Protein AF-A0A3N9P100-F1 (afdb_monomer)

Sequence (79 aa):
MLQSACIRQLEIIGEAANRLSEKLMERNISIEWREIIGLRNILIHEYFGVDLSIIWQIIKIDLPHLKKKIQSIIQNFTK

Nearest PDB structures (foldseek):
  3clc-assembly1_D  TM=3.246E-01  e=6.781E+00  unclassified

Solvent-accessible surface area (backbone atoms only — not comparable to full-atom values)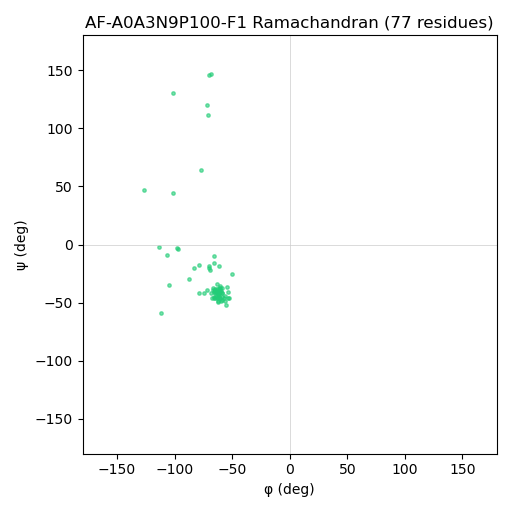: 4607 Å² total; per-residue (Å²): 112,69,66,60,51,55,52,50,53,50,35,52,51,10,55,55,58,68,68,55,54,67,74,59,48,67,75,42,64,94,49,66,58,68,58,45,34,46,50,24,57,48,60,78,69,35,82,89,71,70,59,62,69,58,54,50,46,41,62,72,55,49,47,58,53,50,51,53,54,53,50,54,52,55,55,66,71,76,107

Secondary structure (DSSP, 8-state):
-HHHHHHHHHHHHHHHHTTS-HHHHHHTTTS-HHHHHHHHHHHHH-TTT--HHHHHHIIIIIHHHHHHHHHHHHHHH--

Mean predicted aligned error: 3.68 Å

Foldseek 3Di:
DVLVVLLVVLLVQLVVLVPDDPVLCVVQVVDPSVVSVVSNVCSVPPVPPDDVVVSVCCVPPVVVVVVVSVVVSVVVVVD

pLDDT: mean 91.2, std 9.28, range [52.0, 98.06]

Radius of gyration: 13.4 Å; Cα contacts (8 Å, |Δi|>4): 35; chains: 1; bounding box: 35×19×33 Å

Structure (mmCIF, N/CA/C/O backbone):
data_AF-A0A3N9P100-F1
#
_entry.id   AF-A0A3N9P100-F1
#
loop_
_atom_site.group_PDB
_atom_site.id
_atom_site.type_symbol
_atom_site.label_atom_id
_atom_site.label_alt_id
_atom_site.label_comp_id
_atom_site.label_asym_id
_atom_site.label_entity_id
_atom_site.label_seq_id
_atom_site.pdbx_PDB_ins_code
_atom_site.Cartn_x
_atom_site.Cartn_y
_atom_site.Cartn_z
_atom_site.occupancy
_atom_site.B_iso_or_equiv
_atom_site.auth_seq_id
_atom_site.auth_comp_id
_atom_site.auth_asym_id
_atom_site.auth_atom_id
_atom_site.pdbx_PDB_model_num
ATOM 1 N N . MET A 1 1 ? 7.847 10.075 -16.502 1.00 69.81 1 MET A N 1
ATOM 2 C CA . MET A 1 1 ? 7.255 11.015 -15.516 1.00 69.81 1 MET A CA 1
ATOM 3 C C . MET A 1 1 ? 5.897 10.535 -15.000 1.00 69.81 1 MET A C 1
ATOM 5 O O . MET A 1 1 ? 5.792 10.330 -13.801 1.00 69.81 1 MET A O 1
ATOM 9 N N . LEU A 1 2 ? 4.885 10.293 -15.851 1.00 82.44 2 LEU A N 1
ATOM 10 C CA . LEU A 1 2 ? 3.547 9.870 -15.385 1.00 82.44 2 LEU A CA 1
ATOM 11 C C . LEU A 1 2 ? 3.532 8.485 -14.714 1.00 82.44 2 LEU A C 1
ATOM 13 O O . LEU A 1 2 ? 2.973 8.334 -13.635 1.00 82.44 2 LEU A O 1
ATOM 17 N N . GLN A 1 3 ? 4.202 7.498 -15.313 1.00 83.94 3 GLN A N 1
ATOM 18 C CA . GLN A 1 3 ? 4.329 6.149 -14.749 1.00 83.94 3 GLN A CA 1
ATOM 19 C C . GLN A 1 3 ? 4.924 6.171 -13.334 1.00 83.94 3 GLN A C 1
ATOM 21 O O . GLN A 1 3 ? 4.334 5.630 -12.405 1.00 83.94 3 GLN A O 1
ATOM 26 N N . SER A 1 4 ? 6.065 6.842 -13.161 1.00 87.00 4 SER A N 1
ATOM 27 C CA . SER A 1 4 ? 6.738 6.970 -11.864 1.00 87.00 4 SER A CA 1
ATOM 28 C C . SER A 1 4 ? 5.855 7.667 -10.828 1.00 87.00 4 SER A C 1
ATOM 30 O O . SER A 1 4 ? 5.866 7.282 -9.664 1.00 87.00 4 SER A O 1
ATOM 32 N N . ALA A 1 5 ? 5.051 8.654 -11.244 1.00 91.38 5 ALA A N 1
ATOM 33 C CA . ALA A 1 5 ? 4.079 9.290 -10.362 1.00 91.38 5 ALA A CA 1
ATOM 34 C C . ALA A 1 5 ? 2.993 8.298 -9.915 1.00 91.38 5 ALA A C 1
ATOM 36 O O . ALA A 1 5 ? 2.712 8.210 -8.727 1.00 91.38 5 ALA A O 1
ATOM 37 N N . CYS A 1 6 ? 2.424 7.508 -10.830 1.00 92.38 6 CYS A N 1
ATOM 38 C CA . CYS A 1 6 ? 1.433 6.485 -10.484 1.00 92.38 6 CYS A CA 1
ATOM 39 C C . CYS A 1 6 ? 1.992 5.433 -9.515 1.00 92.38 6 CYS A C 1
ATOM 41 O O . CYS A 1 6 ? 1.345 5.134 -8.514 1.00 92.38 6 CYS A O 1
ATOM 43 N N . ILE A 1 7 ? 3.198 4.923 -9.779 1.00 91.94 7 ILE A N 1
ATOM 44 C CA . ILE A 1 7 ? 3.883 3.962 -8.901 1.00 91.94 7 ILE A CA 1
ATOM 45 C C . ILE A 1 7 ? 4.083 4.564 -7.509 1.00 91.94 7 ILE A C 1
ATOM 47 O O . ILE A 1 7 ? 3.676 3.966 -6.516 1.00 91.94 7 ILE A O 1
ATOM 51 N N . ARG A 1 8 ? 4.589 5.800 -7.432 1.00 93.38 8 ARG A N 1
ATOM 52 C CA . ARG A 1 8 ? 4.779 6.499 -6.158 1.00 93.38 8 ARG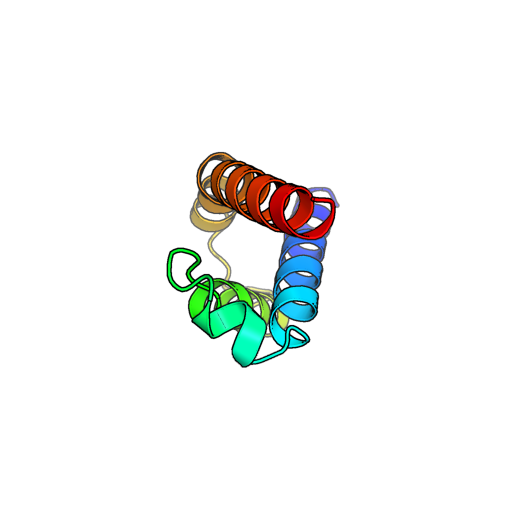 A CA 1
ATOM 53 C C . ARG A 1 8 ? 3.475 6.670 -5.374 1.00 93.38 8 ARG A C 1
ATOM 55 O O . ARG A 1 8 ? 3.476 6.545 -4.153 1.00 93.38 8 ARG A O 1
ATOM 62 N N . GLN A 1 9 ? 2.354 6.929 -6.045 1.00 95.56 9 GLN A N 1
ATOM 63 C CA . GLN A 1 9 ? 1.062 7.016 -5.358 1.00 95.56 9 GLN A CA 1
ATOM 64 C C . GLN A 1 9 ? 0.621 5.663 -4.784 1.00 95.56 9 GLN A C 1
ATOM 66 O O . GLN A 1 9 ? 0.076 5.630 -3.682 1.00 95.56 9 GLN A O 1
ATOM 71 N N . LEU A 1 10 ? 0.880 4.553 -5.482 1.00 95.81 10 LEU A N 1
ATOM 72 C CA . LEU A 1 10 ? 0.605 3.209 -4.961 1.00 95.81 10 LEU A CA 1
ATOM 73 C C . LEU A 1 10 ? 1.504 2.868 -3.762 1.00 95.81 10 LEU A C 1
ATOM 75 O O . LEU A 1 10 ? 1.013 2.324 -2.774 1.00 95.81 10 LEU A O 1
ATOM 79 N N . GLU A 1 11 ? 2.781 3.259 -3.791 1.00 95.38 11 GLU A N 1
ATOM 80 C CA . GLU A 1 11 ? 3.689 3.117 -2.643 1.00 95.38 11 GLU A CA 1
ATOM 81 C C . GLU A 1 11 ? 3.170 3.860 -1.406 1.00 95.38 11 GLU A C 1
ATOM 83 O O . GLU A 1 11 ? 3.159 3.302 -0.310 1.00 95.38 11 GLU A O 1
ATOM 88 N N . ILE A 1 12 ? 2.698 5.102 -1.575 1.00 96.75 12 ILE A N 1
ATOM 89 C CA . ILE A 1 12 ? 2.134 5.900 -0.475 1.00 96.75 12 ILE A CA 1
ATOM 90 C C . ILE A 1 12 ? 0.898 5.216 0.117 1.00 96.75 12 ILE A C 1
ATOM 92 O O . ILE A 1 12 ? 0.734 5.202 1.337 1.00 96.75 12 ILE A O 1
ATOM 96 N N . ILE A 1 13 ? 0.040 4.628 -0.722 1.00 97.62 13 ILE A N 1
ATOM 97 C CA . ILE A 1 13 ? -1.139 3.887 -0.258 1.00 97.62 13 ILE A CA 1
ATOM 98 C C . ILE A 1 13 ? -0.719 2.672 0.577 1.00 97.62 13 ILE A C 1
ATOM 100 O O . ILE A 1 13 ? -1.262 2.473 1.664 1.00 97.62 13 ILE A O 1
ATOM 104 N N . GLY A 1 14 ? 0.258 1.890 0.113 1.00 97.06 14 GLY A N 1
ATOM 105 C CA . GLY A 1 14 ? 0.752 0.733 0.864 1.00 97.06 14 GLY A CA 1
ATOM 106 C C . GLY A 1 14 ? 1.438 1.115 2.176 1.00 97.06 14 GLY A C 1
ATOM 107 O O . GLY A 1 14 ? 1.203 0.483 3.203 1.00 97.06 14 GLY A O 1
ATOM 108 N N . GLU A 1 15 ? 2.215 2.198 2.184 1.00 97.38 15 GLU A N 1
ATOM 109 C CA . GLU A 1 15 ? 2.827 2.740 3.402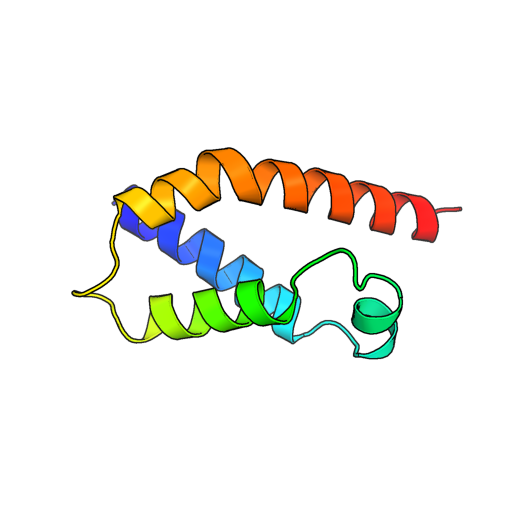 1.00 97.38 15 GLU A CA 1
ATOM 110 C C . GLU A 1 15 ? 1.766 3.214 4.409 1.00 97.38 15 GLU A C 1
ATOM 112 O O . GLU A 1 15 ? 1.888 2.954 5.605 1.00 97.38 15 GLU A O 1
ATOM 117 N N . ALA A 1 16 ? 0.700 3.869 3.941 1.00 97.19 16 ALA A N 1
ATOM 118 C CA . ALA A 1 16 ? -0.411 4.277 4.796 1.00 97.19 16 ALA A CA 1
ATOM 119 C C . ALA A 1 16 ? -1.163 3.066 5.369 1.00 97.19 16 ALA A C 1
ATOM 121 O O . ALA A 1 16 ? -1.476 3.054 6.560 1.00 97.19 16 ALA A O 1
ATOM 122 N N . ALA A 1 17 ? -1.403 2.034 4.553 1.00 97.00 17 ALA A N 1
ATOM 123 C CA . ALA A 1 17 ? -2.018 0.786 4.999 1.00 97.00 17 ALA A CA 1
ATOM 124 C C . ALA A 1 17 ? -1.184 0.093 6.090 1.00 97.00 17 ALA A C 1
ATOM 126 O O . ALA A 1 17 ? -1.742 -0.365 7.082 1.00 97.00 17 ALA A O 1
ATOM 127 N N . ASN A 1 18 ? 0.147 0.102 5.965 1.00 96.38 18 ASN A N 1
ATOM 128 C CA . ASN A 1 18 ? 1.064 -0.499 6.940 1.00 96.38 18 ASN A CA 1
ATOM 129 C C . ASN A 1 18 ? 1.058 0.193 8.317 1.00 96.38 18 ASN A C 1
ATOM 131 O O . ASN A 1 18 ? 1.557 -0.357 9.293 1.00 96.38 18 ASN A O 1
ATOM 135 N N . ARG A 1 19 ? 0.513 1.412 8.411 1.00 96.81 19 ARG A N 1
ATOM 136 C CA . ARG A 1 19 ? 0.410 2.174 9.668 1.00 96.81 19 ARG A CA 1
ATOM 137 C C . ARG A 1 19 ? -0.948 2.035 10.348 1.00 96.81 19 ARG A C 1
ATOM 139 O O . ARG A 1 19 ? -1.150 2.603 11.421 1.00 96.81 19 ARG A O 1
ATOM 146 N N . LEU A 1 20 ? -1.894 1.331 9.728 1.00 95.94 20 LEU A N 1
ATOM 147 C CA . LEU A 1 20 ? -3.193 1.074 10.334 1.00 95.94 20 LEU A CA 1
ATOM 148 C C . LEU A 1 20 ? -3.035 0.130 11.529 1.00 95.94 20 LEU A C 1
ATOM 150 O O . LEU A 1 20 ? -2.182 -0.753 11.540 1.00 95.94 20 LEU A O 1
ATOM 154 N N . SER A 1 21 ? -3.877 0.308 12.547 1.00 96.12 21 SER A N 1
ATOM 155 C CA . SER A 1 21 ? -3.879 -0.595 13.696 1.00 96.12 21 SER A CA 1
ATOM 156 C C . SER A 1 21 ? -4.422 -1.970 13.308 1.00 96.12 21 SER A C 1
ATOM 158 O O . SER A 1 21 ? -5.361 -2.074 12.513 1.00 96.12 21 SER A O 1
ATOM 160 N N . GLU A 1 22 ? -3.887 -3.025 13.926 1.00 95.00 22 GLU A N 1
ATOM 161 C CA . GLU A 1 22 ? -4.352 -4.404 13.713 1.00 95.00 22 GLU A CA 1
ATOM 162 C C . GLU A 1 22 ? -5.861 -4.521 13.925 1.00 95.00 22 GLU A C 1
ATOM 164 O O . GLU A 1 22 ? -6.573 -4.997 13.049 1.00 95.00 22 GLU A O 1
ATOM 169 N N . LYS A 1 23 ? -6.379 -3.933 15.008 1.00 95.38 23 LYS A N 1
ATOM 170 C CA . LYS A 1 23 ? -7.815 -3.897 15.312 1.00 95.38 23 LYS A CA 1
ATOM 171 C C . LYS A 1 23 ? -8.663 -3.309 14.177 1.00 95.38 23 LYS A C 1
ATOM 173 O O . LYS A 1 23 ? -9.798 -3.739 13.976 1.00 95.38 23 LYS A O 1
ATOM 178 N N . LEU A 1 24 ? -8.168 -2.292 13.466 1.00 94.44 24 LEU A N 1
ATOM 179 C CA . LEU A 1 24 ? -8.887 -1.709 12.331 1.00 94.44 24 LEU A CA 1
ATOM 180 C C . LEU A 1 24 ? -8.827 -2.633 11.115 1.00 94.44 24 LEU A C 1
ATOM 182 O O . LEU A 1 24 ? -9.845 -2.812 10.449 1.00 94.44 24 LEU A O 1
ATOM 186 N N . MET A 1 25 ? -7.671 -3.238 10.850 1.00 95.25 25 MET A N 1
ATOM 187 C CA . MET A 1 25 ? -7.509 -4.192 9.754 1.00 95.25 25 MET A CA 1
ATOM 188 C C . MET A 1 25 ? -8.364 -5.451 9.966 1.00 95.25 25 MET A C 1
ATOM 190 O O . MET A 1 25 ? -9.095 -5.849 9.063 1.00 95.25 25 MET A O 1
ATOM 194 N N . GLU A 1 26 ? -8.373 -6.011 11.177 1.00 94.88 26 GLU A N 1
ATOM 195 C CA . GLU A 1 26 ? -9.171 -7.182 11.573 1.00 94.88 26 GLU A CA 1
ATOM 196 C C . GLU A 1 26 ? -10.679 -6.936 11.497 1.00 94.88 26 GLU A C 1
ATOM 198 O O . GLU A 1 26 ? -11.454 -7.818 11.140 1.00 94.88 26 GLU A O 1
ATOM 203 N N . ARG A 1 27 ? -11.135 -5.716 11.788 1.00 94.81 27 ARG A N 1
ATOM 204 C CA . ARG A 1 27 ? -12.550 -5.356 11.602 1.00 94.81 27 ARG A CA 1
ATOM 205 C C . ARG A 1 27 ? -12.946 -5.253 10.130 1.00 94.81 27 ARG A C 1
ATOM 207 O O . ARG A 1 27 ? -14.131 -5.288 9.819 1.00 94.81 27 ARG A O 1
ATOM 214 N N . ASN A 1 28 ? -11.972 -5.118 9.234 1.00 95.12 28 ASN A N 1
ATOM 215 C CA . ASN A 1 28 ? -12.172 -4.863 7.813 1.00 95.12 28 ASN A CA 1
ATOM 216 C C . ASN A 1 28 ? -11.430 -5.896 6.949 1.00 95.12 28 ASN A C 1
ATOM 218 O O . ASN A 1 28 ? -10.768 -5.531 5.980 1.00 95.12 28 ASN A O 1
ATOM 222 N N . ILE A 1 29 ? -11.565 -7.187 7.282 1.00 94.94 29 ILE A N 1
ATOM 223 C CA . ILE A 1 29 ? -10.909 -8.319 6.586 1.00 94.94 29 ILE A CA 1
ATOM 224 C C . ILE A 1 29 ? -11.323 -8.441 5.110 1.00 94.94 29 ILE A C 1
ATOM 226 O O . ILE A 1 29 ? -10.616 -9.045 4.314 1.00 94.94 29 ILE A O 1
ATOM 230 N N . SER A 1 30 ? -12.438 -7.823 4.705 1.00 93.81 30 SER A N 1
ATOM 231 C CA . SER A 1 30 ? -12.834 -7.757 3.289 1.00 93.81 30 SER A CA 1
ATOM 232 C C . SER A 1 30 ? -11.871 -6.942 2.411 1.00 93.81 30 SER A C 1
ATOM 234 O O . SER A 1 30 ? -12.026 -6.934 1.188 1.00 93.81 30 SER A O 1
ATOM 236 N N . ILE A 1 31 ? -10.921 -6.215 3.006 1.00 96.75 31 ILE A N 1
ATOM 237 C CA . ILE A 1 31 ? -9.825 -5.541 2.310 1.00 96.75 31 ILE A CA 1
ATOM 238 C C . ILE A 1 31 ? -8.556 -6.384 2.466 1.00 96.75 31 ILE A C 1
ATOM 240 O O . ILE A 1 31 ? -8.167 -6.742 3.576 1.00 96.75 31 ILE A O 1
ATOM 244 N N . GLU A 1 32 ? -7.874 -6.641 1.352 1.00 96.12 32 GLU A N 1
ATOM 245 C CA . GLU A 1 32 ? -6.623 -7.405 1.285 1.00 96.12 32 GLU A CA 1
ATOM 246 C C . GLU A 1 32 ? -5.423 -6.558 1.750 1.00 96.12 32 GLU A C 1
ATOM 248 O O . GLU A 1 32 ? -4.505 -6.243 0.996 1.00 96.12 32 GLU A O 1
ATOM 253 N N . TRP A 1 33 ? -5.418 -6.155 3.025 1.00 97.19 33 TRP A N 1
ATOM 254 C CA . TRP A 1 33 ? -4.396 -5.262 3.593 1.00 97.19 33 TRP A CA 1
ATOM 255 C C . TRP A 1 33 ? -2.967 -5.757 3.368 1.00 97.19 33 TRP A C 1
ATOM 257 O O . TRP A 1 33 ? -2.084 -4.972 3.031 1.00 97.19 33 TRP A O 1
ATOM 267 N N . ARG A 1 34 ? -2.748 -7.069 3.517 1.00 95.62 34 ARG A N 1
ATOM 268 C CA . ARG A 1 34 ? -1.431 -7.689 3.320 1.00 95.62 34 ARG A CA 1
ATOM 269 C C . ARG A 1 34 ? -0.939 -7.548 1.884 1.00 95.62 34 ARG A C 1
ATOM 271 O O . ARG A 1 34 ? 0.243 -7.297 1.688 1.00 95.62 34 ARG A O 1
ATOM 278 N N . GLU A 1 35 ? -1.826 -7.667 0.902 1.00 95.38 35 GLU A N 1
ATOM 279 C CA . GLU A 1 35 ? -1.470 -7.526 -0.511 1.00 95.38 35 GLU A CA 1
ATOM 280 C C . GLU A 1 35 ? -1.175 -6.068 -0.859 1.00 95.38 35 GLU A C 1
ATOM 282 O O . GLU A 1 35 ? -0.193 -5.787 -1.538 1.00 95.38 35 GLU A O 1
ATOM 287 N N . ILE A 1 36 ? -1.943 -5.124 -0.307 1.00 96.81 36 ILE A N 1
ATOM 288 C CA . ILE A 1 36 ? -1.704 -3.683 -0.479 1.00 96.81 36 ILE A CA 1
ATOM 289 C C . ILE A 1 36 ? -0.337 -3.277 0.100 1.00 96.81 36 ILE A C 1
ATOM 291 O O . ILE A 1 36 ? 0.419 -2.534 -0.531 1.00 96.81 36 ILE A O 1
ATOM 295 N N . ILE A 1 37 ? 0.010 -3.782 1.287 1.00 96.31 37 ILE A N 1
ATOM 296 C CA . ILE A 1 37 ? 1.321 -3.549 1.914 1.00 96.31 37 ILE A CA 1
ATOM 297 C C . ILE A 1 37 ? 2.430 -4.263 1.122 1.00 96.31 37 ILE A C 1
ATOM 299 O O . ILE A 1 37 ? 3.495 -3.691 0.879 1.00 96.31 37 ILE A O 1
ATOM 303 N N . GLY A 1 38 ? 2.174 -5.495 0.676 1.00 93.94 38 GLY A N 1
ATOM 304 C CA . GLY A 1 38 ? 3.096 -6.290 -0.134 1.00 93.94 38 GLY A CA 1
ATOM 305 C C . GLY A 1 38 ? 3.429 -5.633 -1.473 1.00 93.94 38 GLY A C 1
ATOM 306 O O . GLY A 1 38 ? 4.600 -5.578 -1.846 1.00 93.94 38 GLY A O 1
ATOM 307 N N . LEU A 1 39 ? 2.437 -5.041 -2.145 1.00 93.56 39 LEU A N 1
ATOM 308 C CA . LEU A 1 39 ? 2.624 -4.285 -3.383 1.00 93.56 39 LEU A CA 1
ATOM 309 C C . LEU A 1 39 ? 3.635 -3.154 -3.193 1.00 93.56 39 LEU A C 1
ATOM 311 O O . LEU A 1 39 ? 4.531 -2.993 -4.017 1.00 93.56 39 LEU A O 1
ATOM 315 N N . ARG A 1 40 ? 3.546 -2.402 -2.088 1.00 92.75 40 ARG A N 1
ATOM 316 C CA . ARG A 1 40 ? 4.529 -1.355 -1.774 1.00 92.75 40 ARG A CA 1
ATOM 317 C C . ARG A 1 40 ? 5.938 -1.926 -1.672 1.00 92.75 40 ARG A C 1
ATOM 319 O O . ARG A 1 40 ? 6.854 -1.306 -2.194 1.00 92.75 40 ARG A O 1
ATOM 326 N N . ASN A 1 41 ? 6.123 -3.090 -1.048 1.00 88.75 41 ASN A N 1
ATOM 327 C CA . ASN A 1 41 ? 7.444 -3.718 -0.946 1.00 88.75 41 ASN A CA 1
ATOM 328 C C . ASN A 1 41 ? 7.995 -4.119 -2.319 1.00 88.75 41 ASN A C 1
ATOM 330 O O . ASN A 1 41 ? 9.165 -3.880 -2.590 1.00 88.75 41 ASN A O 1
ATOM 334 N N . ILE A 1 42 ? 7.152 -4.656 -3.203 1.00 89.25 42 ILE A N 1
ATOM 335 C CA . ILE A 1 42 ? 7.554 -4.981 -4.578 1.00 89.25 42 ILE A CA 1
ATOM 336 C C . ILE A 1 42 ? 7.973 -3.705 -5.318 1.00 89.25 42 ILE A C 1
ATOM 338 O O . ILE A 1 42 ? 9.064 -3.649 -5.877 1.00 89.25 42 ILE A O 1
ATOM 342 N N . LEU A 1 43 ? 7.148 -2.655 -5.269 1.00 89.25 43 LEU A N 1
ATOM 343 C CA . LEU A 1 43 ? 7.382 -1.413 -6.010 1.00 89.25 43 LEU A CA 1
ATOM 344 C C . LEU A 1 43 ? 8.690 -0.704 -5.625 1.00 89.25 43 LEU A C 1
ATOM 346 O O . LEU A 1 43 ? 9.379 -0.199 -6.508 1.00 89.25 43 LEU A O 1
ATOM 350 N N . ILE A 1 44 ? 9.068 -0.710 -4.341 1.00 82.62 44 ILE A N 1
ATOM 351 C CA . ILE A 1 44 ? 10.302 -0.047 -3.888 1.00 82.62 44 ILE A CA 1
ATOM 352 C C . ILE A 1 44 ? 11.584 -0.851 -4.163 1.00 82.62 44 ILE A C 1
ATOM 354 O O . ILE A 1 44 ? 12.675 -0.285 -4.085 1.00 82.62 44 ILE A O 1
ATOM 358 N N . HIS A 1 45 ? 11.478 -2.155 -4.432 1.00 78.75 45 HIS A N 1
ATOM 359 C CA . HIS A 1 45 ? 12.629 -3.040 -4.642 1.00 78.75 45 HIS A CA 1
ATOM 360 C C . HIS A 1 45 ? 12.834 -3.392 -6.123 1.00 78.75 45 HIS A C 1
ATOM 362 O O . HIS A 1 45 ? 13.972 -3.452 -6.582 1.00 78.75 45 HIS A O 1
ATOM 368 N N . GLU A 1 46 ? 11.757 -3.539 -6.894 1.00 72.00 46 GLU A N 1
ATOM 369 C CA . GLU A 1 46 ? 11.768 -4.034 -8.277 1.00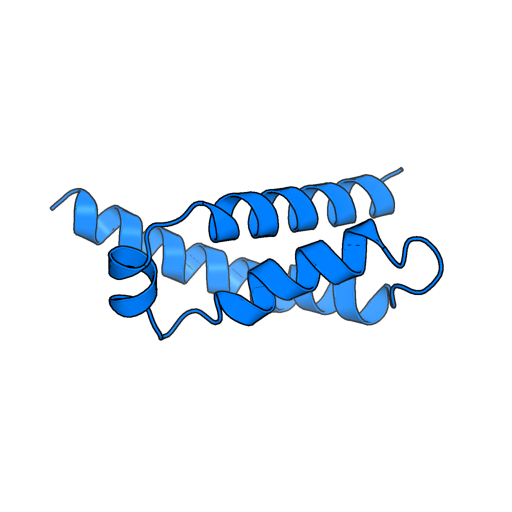 72.00 46 GLU A CA 1
ATOM 370 C C . GLU A 1 46 ? 11.646 -2.901 -9.315 1.00 72.00 46 GLU A C 1
ATOM 372 O O . GLU A 1 46 ? 10.917 -3.017 -10.299 1.00 72.00 46 GLU A O 1
ATOM 377 N N . TYR A 1 47 ? 12.374 -1.789 -9.144 1.00 61.41 47 TYR A N 1
ATOM 378 C CA . TYR A 1 47 ? 12.304 -0.620 -10.049 1.00 61.41 47 TYR A CA 1
ATOM 379 C C . TYR A 1 47 ? 12.447 -0.954 -11.551 1.00 61.41 47 TYR A C 1
ATOM 381 O O . TYR A 1 47 ? 11.941 -0.207 -12.389 1.00 61.41 47 TYR A O 1
ATOM 389 N N . PHE A 1 48 ? 13.109 -2.064 -11.897 1.00 61.94 48 PHE A N 1
ATOM 390 C CA . PHE A 1 48 ? 13.311 -2.526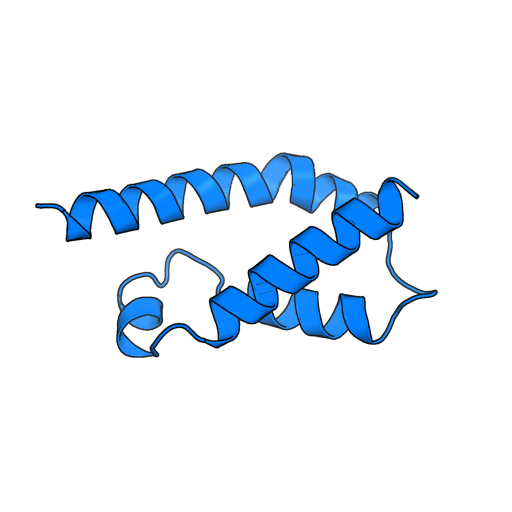 -13.276 1.00 61.94 48 PHE A CA 1
ATOM 391 C C . PHE A 1 48 ? 12.458 -3.748 -13.676 1.00 61.94 48 PHE A C 1
ATOM 393 O O . PHE A 1 48 ? 12.433 -4.086 -14.856 1.00 61.94 48 PHE A O 1
ATOM 400 N N . GLY A 1 49 ? 11.760 -4.391 -12.731 1.00 72.00 49 GLY A N 1
ATOM 401 C CA . GLY A 1 49 ? 11.029 -5.653 -12.929 1.00 72.00 49 GLY A CA 1
ATOM 402 C C . GLY A 1 49 ? 9.504 -5.552 -12.813 1.00 72.00 49 GLY A C 1
ATOM 403 O O . GLY A 1 49 ? 8.805 -6.545 -13.003 1.00 72.00 49 GLY A O 1
ATOM 404 N N . VAL A 1 50 ? 8.961 -4.370 -12.503 1.00 81.50 50 VAL A N 1
ATOM 405 C CA . VAL A 1 50 ? 7.511 -4.180 -12.346 1.00 81.50 50 VAL A CA 1
ATOM 406 C C . VAL A 1 50 ? 6.790 -4.244 -13.695 1.00 81.50 50 VAL A C 1
ATOM 408 O O . VAL A 1 50 ? 6.993 -3.403 -14.574 1.00 81.50 50 VAL A O 1
ATOM 411 N N . ASP A 1 51 ? 5.870 -5.200 -13.821 1.00 88.19 51 ASP A N 1
ATOM 412 C CA . 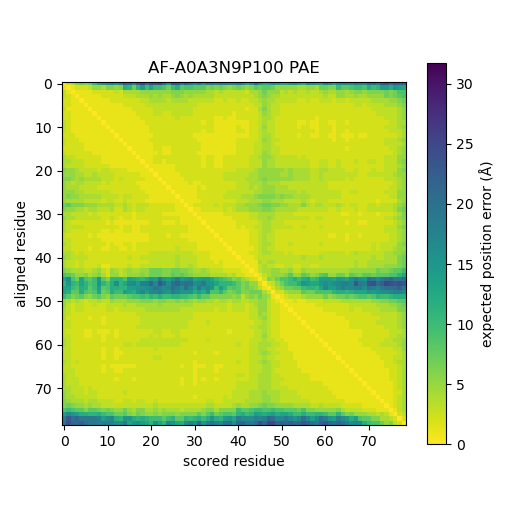ASP A 1 51 ? 4.970 -5.303 -14.966 1.00 88.19 51 ASP A CA 1
ATOM 413 C C . ASP A 1 51 ? 3.925 -4.173 -14.944 1.00 88.19 51 ASP A C 1
ATOM 415 O O . ASP A 1 51 ? 3.020 -4.115 -14.105 1.00 88.19 51 ASP A O 1
ATOM 419 N N . LEU A 1 52 ? 4.038 -3.254 -15.902 1.00 89.00 52 LEU A N 1
ATOM 420 C CA . LEU A 1 52 ? 3.152 -2.096 -16.011 1.00 89.00 52 LEU A CA 1
ATOM 421 C C . LEU A 1 52 ? 1.724 -2.452 -16.410 1.00 89.00 52 LEU A C 1
ATOM 423 O O . LEU A 1 52 ? 0.816 -1.670 -16.121 1.00 89.00 52 LEU A O 1
ATOM 427 N N . SER A 1 53 ? 1.504 -3.607 -17.039 1.00 91.50 53 SER A N 1
ATOM 428 C CA . SER A 1 53 ? 0.154 -4.085 -17.331 1.00 91.50 53 SER A CA 1
ATOM 429 C C . SER A 1 53 ? -0.597 -4.394 -16.032 1.00 91.50 53 SER A C 1
ATOM 431 O O . SER A 1 53 ? -1.741 -3.964 -15.865 1.00 91.50 53 SER A O 1
ATOM 433 N N . ILE A 1 54 ? 0.095 -5.002 -15.062 1.00 91.56 54 ILE A N 1
ATOM 434 C CA . ILE A 1 54 ? -0.433 -5.289 -13.726 1.00 91.56 54 ILE A CA 1
ATOM 435 C C . ILE A 1 54 ? -0.697 -3.985 -12.970 1.00 91.56 54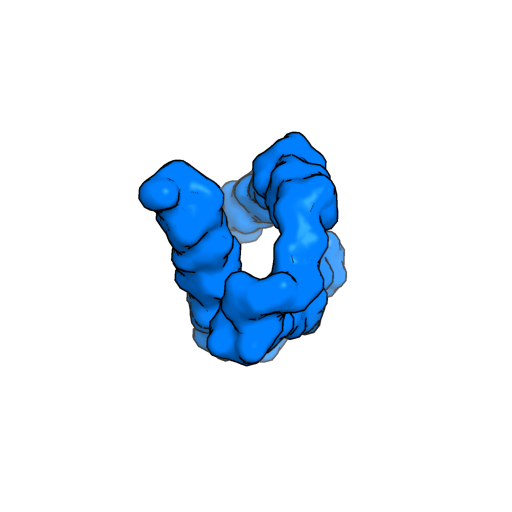 ILE A C 1
ATOM 437 O O . ILE A 1 54 ? -1.782 -3.791 -12.425 1.00 91.56 54 ILE A O 1
ATOM 441 N N . ILE A 1 55 ? 0.246 -3.038 -12.988 1.00 92.62 55 ILE A N 1
ATOM 442 C CA . ILE A 1 55 ? 0.044 -1.726 -12.349 1.00 92.62 55 ILE A CA 1
ATOM 443 C C . ILE A 1 55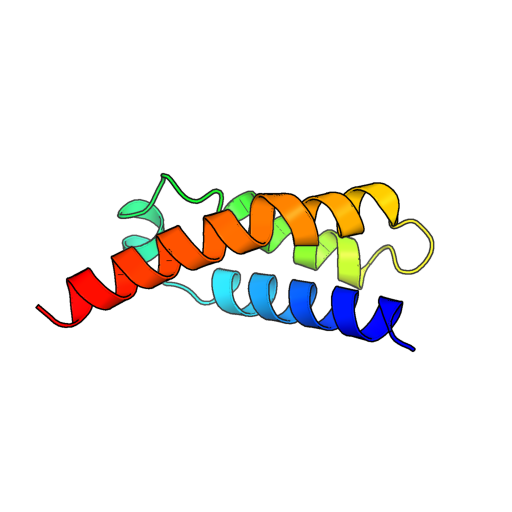 ? -1.169 -1.003 -12.929 1.00 92.62 55 ILE A C 1
ATOM 445 O O . ILE A 1 55 ? -1.965 -0.417 -12.191 1.00 92.62 55 ILE A O 1
ATOM 449 N N . TRP A 1 56 ? -1.340 -1.051 -14.247 1.00 94.81 56 TRP A N 1
ATOM 450 C CA . TRP A 1 56 ? -2.491 -0.439 -14.889 1.00 94.81 56 TRP A CA 1
ATOM 451 C C . TRP A 1 56 ? -3.807 -1.110 -14.490 1.00 94.81 56 TRP A C 1
ATOM 453 O O . TRP A 1 56 ? -4.787 -0.408 -14.225 1.00 94.81 56 TRP A O 1
ATOM 463 N N . GLN A 1 57 ? -3.821 -2.440 -14.381 1.00 96.12 57 GLN A N 1
ATOM 464 C CA . GLN A 1 57 ? -4.967 -3.195 -13.881 1.00 96.12 57 GLN A CA 1
ATOM 465 C C . GLN A 1 57 ? -5.327 -2.776 -12.451 1.00 96.12 57 GLN A C 1
ATOM 467 O O . GLN A 1 57 ? -6.478 -2.416 -12.204 1.00 96.12 57 GLN A O 1
ATOM 472 N N . ILE A 1 58 ? -4.340 -2.701 -11.553 1.00 95.94 58 ILE A N 1
ATOM 473 C CA . ILE A 1 58 ? -4.533 -2.258 -10.165 1.00 95.94 58 ILE A CA 1
ATOM 474 C C . ILE A 1 58 ? -5.153 -0.860 -10.124 1.00 95.94 58 ILE A C 1
ATOM 476 O O . ILE A 1 58 ? -6.126 -0.615 -9.412 1.00 95.94 58 ILE A O 1
ATOM 480 N N . ILE A 1 59 ? -4.635 0.073 -10.925 1.00 96.19 59 ILE A N 1
ATOM 481 C CA . ILE A 1 59 ? -5.142 1.450 -10.972 1.00 96.19 59 ILE A CA 1
ATOM 482 C C . ILE A 1 59 ? -6.583 1.505 -11.494 1.00 96.19 59 ILE A C 1
ATOM 484 O O . ILE A 1 59 ? -7.373 2.331 -11.029 1.00 96.19 59 ILE A O 1
ATOM 488 N N . LYS A 1 60 ? -6.933 0.675 -12.481 1.00 97.69 60 LYS A N 1
ATOM 489 C CA . LYS A 1 60 ? -8.240 0.730 -13.150 1.00 97.69 60 LYS A CA 1
ATOM 490 C C . LYS A 1 60 ? -9.329 -0.088 -12.474 1.00 97.69 60 LYS A C 1
ATOM 492 O O . LYS A 1 60 ? -10.489 0.305 -12.576 1.00 97.69 60 LYS A O 1
ATOM 497 N N . ILE A 1 61 ? -8.975 -1.179 -11.808 1.00 97.00 61 ILE A N 1
ATOM 498 C CA . ILE A 1 61 ? -9.930 -2.151 -11.272 1.00 97.00 61 ILE A CA 1
ATOM 499 C C . ILE A 1 61 ? -9.915 -2.116 -9.744 1.00 97.00 61 ILE A C 1
ATOM 501 O O . ILE A 1 61 ? -10.928 -1.787 -9.121 1.00 97.00 61 ILE A O 1
ATOM 505 N N . ASP A 1 62 ? -8.757 -2.364 -9.140 1.00 96.62 62 ASP A N 1
ATOM 506 C CA . ASP A 1 62 ? -8.666 -2.609 -7.698 1.00 96.62 62 ASP A CA 1
ATOM 507 C C . ASP A 1 62 ? -8.729 -1.314 -6.886 1.00 96.62 62 ASP A C 1
ATOM 509 O O . ASP A 1 62 ? -9.445 -1.219 -5.886 1.00 96.62 62 ASP A O 1
ATOM 513 N N . LEU A 1 63 ? -8.050 -0.262 -7.347 1.00 97.19 63 LEU A N 1
ATOM 514 C CA . LEU A 1 63 ? -7.983 1.017 -6.645 1.00 97.19 63 LEU A CA 1
ATOM 515 C C . LEU A 1 63 ? -9.365 1.694 -6.486 1.00 97.19 63 LEU A C 1
ATOM 517 O O . LEU A 1 63 ? -9.667 2.166 -5.384 1.00 97.19 63 LEU A O 1
ATOM 521 N N . PRO A 1 64 ? -10.2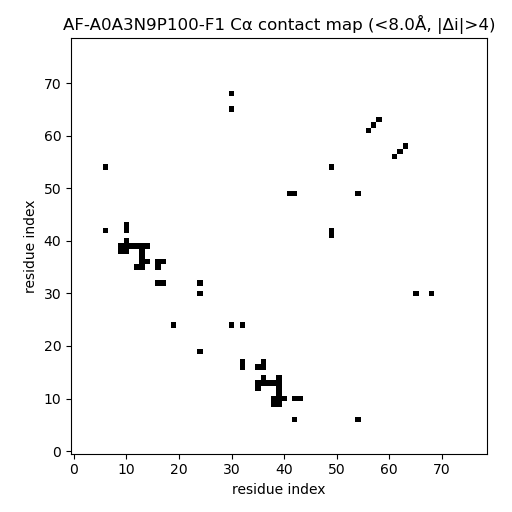59 1.725 -7.500 1.00 98.06 64 PRO A N 1
ATOM 522 C CA . PRO A 1 64 ? -11.634 2.191 -7.314 1.00 98.06 64 PRO A CA 1
ATOM 523 C C . PRO A 1 64 ? -12.431 1.367 -6.297 1.00 98.06 64 PRO A C 1
ATOM 525 O O . PRO A 1 64 ? -13.220 1.933 -5.535 1.00 98.06 64 PRO A O 1
ATOM 528 N N . HIS A 1 65 ? -12.239 0.046 -6.269 1.00 97.25 65 HIS A N 1
ATOM 529 C CA . HIS A 1 65 ? -12.914 -0.834 -5.313 1.00 97.25 65 HIS A CA 1
ATOM 530 C C . HIS A 1 65 ? -12.421 -0.575 -3.889 1.00 97.25 65 HIS A C 1
ATOM 532 O O . HIS A 1 65 ? -13.237 -0.388 -2.983 1.00 97.25 65 HIS A O 1
ATOM 538 N N . LEU A 1 66 ? -11.104 -0.464 -3.707 1.00 97.69 66 LEU A N 1
ATOM 539 C CA . LEU A 1 66 ? -10.491 -0.085 -2.439 1.00 97.69 66 LEU A CA 1
ATOM 540 C C . LEU A 1 66 ? -11.030 1.263 -1.957 1.00 97.69 66 LEU A C 1
ATOM 542 O O . LEU A 1 66 ? -11.502 1.362 -0.826 1.00 97.69 66 LEU A O 1
ATOM 546 N N . LYS A 1 67 ? -11.059 2.283 -2.825 1.00 97.62 67 LYS A N 1
ATOM 547 C CA . LYS A 1 67 ? -11.590 3.612 -2.487 1.00 97.62 67 LYS A CA 1
ATOM 548 C C . LYS A 1 67 ? -13.014 3.538 -1.931 1.00 97.62 67 LYS A C 1
ATOM 550 O O . LYS A 1 67 ? -13.284 4.150 -0.900 1.00 97.62 67 LYS A O 1
ATOM 555 N N . LYS A 1 68 ? -13.909 2.774 -2.569 1.00 97.31 68 LYS A N 1
ATOM 556 C CA . LYS A 1 68 ? -15.291 2.593 -2.088 1.00 97.31 68 LYS A CA 1
ATOM 557 C C . LYS A 1 68 ? -15.333 1.944 -0.701 1.00 97.31 68 LYS A C 1
ATOM 559 O O . LYS A 1 68 ? -16.053 2.428 0.170 1.00 97.31 68 LYS A O 1
ATOM 564 N N . LYS A 1 69 ? -14.539 0.890 -0.475 1.00 96.19 69 LYS A N 1
ATOM 565 C CA . LYS A 1 69 ? -14.464 0.215 0.832 1.00 96.19 69 LYS A CA 1
ATOM 566 C C . LYS A 1 69 ? -13.955 1.168 1.924 1.00 96.19 69 LYS A C 1
ATOM 568 O O . LYS A 1 69 ? -14.584 1.279 2.971 1.00 96.19 69 LYS A O 1
ATOM 573 N N . ILE A 1 70 ? -12.893 1.933 1.655 1.00 96.50 70 ILE A N 1
ATOM 574 C CA . ILE A 1 70 ? -12.357 2.937 2.593 1.00 96.50 70 ILE A CA 1
ATOM 575 C C . ILE A 1 70 ? -13.387 4.032 2.900 1.00 96.50 70 ILE A C 1
ATOM 577 O O . ILE A 1 70 ? -13.564 4.401 4.059 1.00 96.50 70 ILE A O 1
ATOM 581 N N . GLN A 1 71 ? -14.110 4.528 1.894 1.00 96.69 71 GLN A N 1
ATOM 582 C CA . GLN A 1 71 ? -15.171 5.516 2.112 1.00 96.69 71 GLN A CA 1
ATOM 583 C C . GLN A 1 71 ? -16.279 4.978 3.025 1.00 96.69 71 GLN A C 1
ATOM 585 O O . GLN A 1 71 ? -16.723 5.695 3.919 1.00 96.69 71 GLN A O 1
ATOM 590 N N . SER A 1 72 ? -16.681 3.714 2.855 1.00 95.12 72 SER A N 1
ATOM 591 C CA . SER A 1 72 ? -17.650 3.071 3.749 1.00 95.12 72 SER A CA 1
ATOM 592 C C . SER A 1 72 ? -17.134 2.976 5.187 1.00 95.12 72 SER A C 1
ATOM 594 O O . SER A 1 72 ? -17.895 3.203 6.124 1.00 95.12 72 SER A O 1
ATOM 596 N N . ILE A 1 73 ? -15.847 2.670 5.369 1.00 94.50 73 ILE A N 1
ATOM 597 C CA . ILE A 1 73 ? -15.212 2.616 6.690 1.00 94.50 73 ILE A CA 1
ATOM 598 C C . ILE A 1 73 ? -15.259 3.993 7.364 1.00 94.50 73 ILE A C 1
ATOM 600 O O . ILE A 1 73 ? -15.694 4.099 8.506 1.00 94.50 73 ILE A O 1
ATOM 604 N N . ILE A 1 74 ? -14.876 5.055 6.649 1.00 94.56 74 ILE A N 1
ATOM 605 C CA . ILE A 1 74 ? -14.888 6.434 7.168 1.00 94.56 74 ILE A CA 1
ATOM 606 C C . ILE A 1 74 ? -16.307 6.875 7.559 1.00 94.56 74 ILE A C 1
ATOM 608 O O . ILE A 1 74 ? -16.500 7.484 8.611 1.00 94.56 74 ILE A O 1
ATOM 612 N N . GLN A 1 75 ? -17.314 6.538 6.750 1.00 93.94 75 GLN A N 1
ATOM 613 C CA . GLN A 1 75 ? -18.711 6.846 7.069 1.00 93.94 75 GLN A CA 1
ATOM 614 C C . GLN A 1 75 ? -19.176 6.166 8.362 1.00 93.94 75 GLN A C 1
ATOM 616 O O . GLN A 1 75 ? -19.890 6.785 9.146 1.00 93.94 75 GLN A O 1
ATOM 621 N N . ASN A 1 76 ? -18.730 4.934 8.619 1.00 88.25 76 ASN A N 1
ATOM 622 C CA . ASN A 1 76 ? -19.038 4.220 9.859 1.00 88.25 76 ASN A CA 1
ATOM 623 C C . ASN A 1 76 ? -18.335 4.809 11.093 1.00 88.25 76 ASN A C 1
ATOM 625 O O . ASN A 1 76 ? -18.789 4.559 12.201 1.00 88.25 76 ASN A O 1
ATOM 629 N N . PHE A 1 77 ? -17.254 5.577 10.923 1.00 83.38 77 PHE A N 1
ATOM 630 C CA . PHE A 1 77 ? -16.591 6.294 12.021 1.00 83.38 77 PHE A CA 1
ATOM 631 C C . PHE A 1 77 ? -17.241 7.638 12.363 1.00 83.38 77 PHE A C 1
ATOM 633 O O . PHE A 1 77 ? -16.984 8.176 13.434 1.00 83.38 77 PHE A O 1
ATOM 640 N N . THR A 1 78 ? -18.019 8.206 11.439 1.00 68.81 78 THR A N 1
ATOM 641 C CA . THR A 1 78 ? -18.639 9.535 11.602 1.00 68.81 78 THR A CA 1
ATOM 642 C C . THR A 1 78 ? -20.097 9.437 12.083 1.00 68.81 78 THR A C 1
ATOM 644 O O . THR A 1 78 ? -20.746 10.457 12.302 1.00 68.81 78 THR A O 1
ATOM 647 N N . LYS A 1 79 ? -20.617 8.214 12.229 1.00 52.00 79 LYS A N 1
ATOM 648 C CA . LYS A 1 79 ? -21.870 7.904 12.926 1.00 52.00 79 LYS A CA 1
ATOM 649 C C . LYS A 1 79 ? -21.570 7.524 14.368 1.00 52.00 79 LYS A C 1
ATOM 651 O O . LYS A 1 79 ? -22.395 7.896 15.226 1.00 52.00 79 LYS A O 1
#